Protein AF-A0A508X3S1-F1 (afdb_monomer_lite)

Foldseek 3Di:
DVVCQPAQEDEDADDCVVVQLVCCVVVVCQVRYEYEYADDDPVVVVSVVSNSYDYDPDPPDPPPPPPPPPPDDDPDDPPPPPDDDDDDDDDD

Radius of gyration: 29.36 Å; chains: 1; bounding box: 42×31×89 Å

Structure (mmCIF, N/CA/C/O backbone):
data_AF-A0A508X3S1-F1
#
_entry.id   AF-A0A508X3S1-F1
#
loop_
_atom_site.group_PDB
_atom_site.id
_atom_site.type_symbol
_atom_site.label_atom_id
_atom_site.label_alt_id
_atom_site.label_comp_id
_atom_site.label_asym_id
_atom_site.label_entity_id
_atom_site.label_seq_id
_atom_site.pdbx_PDB_ins_code
_atom_site.Cartn_x
_atom_site.Cartn_y
_atom_site.Cartn_z
_atom_site.occupancy
_atom_site.B_iso_or_equiv
_atom_site.auth_seq_id
_atom_site.auth_comp_id
_atom_site.auth_asym_id
_atom_site.auth_atom_id
_atom_site.pdbx_PDB_model_num
ATOM 1 N N . MET A 1 1 ? -9.252 4.533 -1.383 1.00 61.88 1 MET A N 1
ATOM 2 C CA . MET A 1 1 ? -10.502 3.854 -0.958 1.00 61.88 1 MET A CA 1
ATOM 3 C C . MET A 1 1 ? -11.715 4.757 -0.861 1.00 61.88 1 MET A C 1
ATOM 5 O O . MET A 1 1 ? -12.800 4.280 -1.131 1.00 61.88 1 MET A O 1
ATOM 9 N N . GLN A 1 2 ? -11.570 6.051 -0.570 1.00 74.88 2 GLN A N 1
ATOM 10 C CA . GLN A 1 2 ? -12.713 6.970 -0.426 1.00 74.88 2 GLN A CA 1
ATOM 11 C C . GLN A 1 2 ? -13.668 7.033 -1.642 1.00 74.88 2 GLN A C 1
ATOM 13 O O . GLN A 1 2 ? -14.838 7.345 -1.470 1.00 74.88 2 GLN A O 1
ATOM 18 N N . ARG A 1 3 ? -13.195 6.719 -2.861 1.00 85.38 3 ARG A N 1
ATOM 19 C CA . ARG A 1 3 ? -14.044 6.633 -4.071 1.00 85.38 3 ARG A CA 1
ATOM 20 C C . ARG A 1 3 ? -14.741 5.290 -4.279 1.00 85.38 3 ARG A C 1
ATOM 22 O O . ARG A 1 3 ? -15.791 5.264 -4.903 1.00 85.38 3 ARG A O 1
ATOM 29 N N . HIS A 1 4 ? -14.141 4.203 -3.808 1.00 85.00 4 HIS A N 1
ATOM 30 C CA . HIS A 1 4 ? -14.616 2.838 -4.029 1.00 85.00 4 HIS A CA 1
ATOM 31 C C . HIS A 1 4 ? -14.605 2.123 -2.678 1.00 85.00 4 HIS A C 1
ATOM 33 O O . HIS A 1 4 ? -13.593 1.508 -2.326 1.00 85.00 4 HIS A O 1
ATOM 39 N N . PRO A 1 5 ? -15.669 2.298 -1.871 1.00 83.12 5 PRO A N 1
ATOM 40 C CA . PRO A 1 5 ? -15.750 1.715 -0.532 1.00 83.12 5 PRO A CA 1
ATOM 41 C C . PRO A 1 5 ? -15.861 0.184 -0.561 1.00 83.12 5 PRO A C 1
ATOM 43 O O . PRO A 1 5 ? -15.604 -0.465 0.444 1.00 83.12 5 PRO A O 1
ATOM 46 N N . ASP A 1 6 ? -16.220 -0.381 -1.711 1.00 87.62 6 ASP A N 1
ATOM 47 C CA . ASP A 1 6 ? -16.338 -1.808 -2.004 1.00 87.62 6 ASP A CA 1
ATOM 48 C C . ASP A 1 6 ? -15.048 -2.430 -2.566 1.00 87.62 6 ASP A C 1
ATOM 50 O O . ASP A 1 6 ? -15.015 -3.618 -2.886 1.00 87.62 6 ASP A O 1
ATOM 54 N N . LEU A 1 7 ? -13.968 -1.651 -2.689 1.00 89.62 7 LEU A N 1
ATOM 55 C CA . LEU A 1 7 ? -12.693 -2.162 -3.178 1.00 89.62 7 LEU A CA 1
ATOM 56 C C . LEU A 1 7 ? -12.111 -3.192 -2.199 1.00 89.62 7 LEU A C 1
ATOM 58 O O . LEU A 1 7 ? -11.765 -2.857 -1.069 1.00 89.62 7 LEU A O 1
ATOM 62 N N . LEU A 1 8 ? -11.939 -4.427 -2.674 1.00 89.38 8 LEU A N 1
ATOM 63 C CA . LEU A 1 8 ? -11.400 -5.539 -1.881 1.00 89.38 8 LEU A CA 1
ATOM 64 C C . LEU A 1 8 ? -9.868 -5.590 -1.863 1.00 89.38 8 LEU A C 1
ATOM 66 O O . LEU A 1 8 ? -9.285 -6.123 -0.921 1.00 89.38 8 LEU A O 1
ATOM 70 N N . GLY A 1 9 ? -9.197 -5.050 -2.885 1.00 90.81 9 GLY A N 1
ATOM 71 C CA . GLY A 1 9 ? -7.739 -5.049 -2.939 1.00 90.81 9 GLY A CA 1
ATOM 72 C C . GLY A 1 9 ? -7.126 -4.517 -4.231 1.00 90.81 9 GLY A C 1
ATOM 73 O O . GLY A 1 9 ? -7.833 -4.167 -5.176 1.00 90.81 9 GLY A O 1
ATOM 74 N N . PHE A 1 10 ? -5.796 -4.452 -4.260 1.00 91.38 10 PHE A N 1
ATOM 75 C CA . PHE A 1 10 ? -4.990 -4.050 -5.414 1.00 91.38 10 PHE A CA 1
ATOM 76 C C . PHE A 1 10 ? -3.617 -4.741 -5.412 1.00 91.38 10 PHE A C 1
ATOM 78 O O . PHE A 1 10 ? -3.168 -5.261 -4.393 1.00 91.38 10 PHE A O 1
ATOM 85 N N . TYR A 1 11 ? -2.944 -4.741 -6.563 1.00 91.44 11 TYR A N 1
ATOM 86 C CA . TYR A 1 11 ? -1.590 -5.278 -6.731 1.00 91.44 11 TYR A CA 1
ATOM 87 C C . TYR A 1 11 ? -0.576 -4.140 -6.897 1.00 91.44 11 TYR A C 1
ATOM 89 O O . TYR A 1 11 ? -0.830 -3.196 -7.648 1.00 91.44 11 TYR A O 1
ATOM 97 N N . VAL A 1 12 ? 0.564 -4.223 -6.207 1.00 90.88 12 VAL A N 1
ATOM 98 C CA . VAL A 1 12 ? 1.645 -3.229 -6.277 1.00 90.88 12 VAL A CA 1
ATOM 99 C C . VAL A 1 12 ? 2.825 -3.803 -7.060 1.00 90.88 12 VAL A C 1
ATOM 101 O O . VAL A 1 12 ? 3.550 -4.667 -6.574 1.00 90.88 12 VAL A O 1
ATOM 104 N N . CYS A 1 13 ? 3.030 -3.295 -8.278 1.00 83.69 13 CYS A N 1
ATOM 105 C CA . CYS A 1 13 ? 4.040 -3.797 -9.219 1.00 83.69 13 CYS A CA 1
ATOM 106 C C . CYS A 1 13 ? 5.438 -3.151 -9.083 1.00 83.69 13 CYS A C 1
ATOM 108 O O . CYS A 1 13 ? 6.254 -3.320 -9.984 1.00 83.69 13 CYS A O 1
ATOM 110 N N . GLY A 1 14 ? 5.711 -2.344 -8.050 1.00 81.00 14 GLY A N 1
ATOM 111 C CA . GLY A 1 14 ? 6.959 -1.570 -7.944 1.00 81.00 14 GLY A CA 1
ATOM 112 C C . GLY A 1 14 ? 7.080 -0.782 -6.635 1.00 81.00 14 GLY A C 1
ATOM 113 O O . GLY A 1 14 ? 6.424 -1.118 -5.655 1.00 81.00 14 GLY A O 1
ATOM 114 N N . GLY A 1 15 ? 7.871 0.297 -6.617 1.00 85.56 15 GLY A N 1
ATOM 115 C CA . GLY A 1 15 ? 8.246 1.056 -5.403 1.00 85.56 15 GLY A CA 1
ATOM 116 C C . GLY A 1 15 ? 7.140 1.856 -4.690 1.00 85.56 15 GLY A C 1
ATOM 117 O O . GLY A 1 15 ? 7.435 2.811 -3.988 1.00 85.56 15 GLY A O 1
ATOM 118 N N . GLY A 1 16 ? 5.862 1.533 -4.908 1.00 89.19 16 GLY A N 1
ATOM 119 C CA . GLY A 1 16 ? 4.730 2.131 -4.184 1.00 89.19 16 GLY A CA 1
ATOM 120 C C . GLY A 1 16 ? 4.307 1.339 -2.942 1.00 89.19 16 GLY A C 1
ATOM 121 O O . GLY A 1 1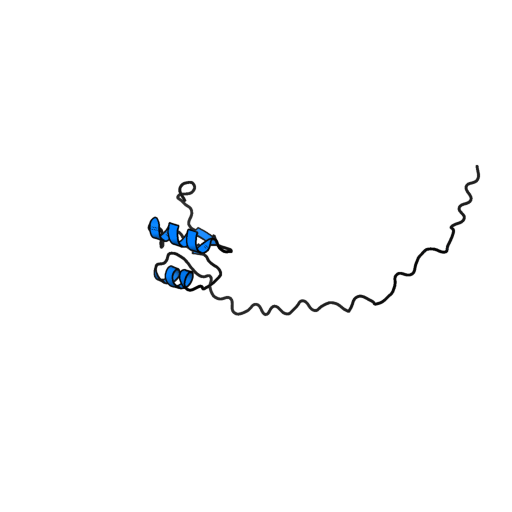6 ? 3.286 1.648 -2.329 1.00 89.19 16 GLY A O 1
ATOM 122 N N . MET A 1 17 ? 5.045 0.282 -2.609 1.00 91.94 17 MET A N 1
ATOM 123 C CA . MET A 1 17 ? 4.686 -0.696 -1.587 1.00 91.94 17 MET A CA 1
ATOM 124 C C . MET A 1 17 ? 4.699 -0.098 -0.182 1.00 91.94 17 MET A C 1
ATOM 126 O O . MET A 1 17 ? 3.755 -0.314 0.572 1.00 91.94 17 MET A O 1
ATOM 130 N N . GLU A 1 18 ? 5.709 0.699 0.154 1.00 91.75 18 GLU A N 1
ATOM 131 C CA . GLU A 1 18 ? 5.846 1.331 1.465 1.00 91.75 18 GLU A CA 1
ATOM 132 C C . GLU A 1 18 ? 4.669 2.269 1.734 1.00 91.75 18 GLU A C 1
ATOM 134 O O . GLU A 1 18 ? 4.045 2.200 2.789 1.00 91.75 18 GLU A O 1
ATOM 139 N N . GLY A 1 19 ? 4.298 3.086 0.742 1.00 91.69 19 GLY A N 1
ATOM 140 C CA . GLY A 1 19 ? 3.134 3.965 0.838 1.00 91.69 19 GLY A CA 1
ATOM 141 C C . GLY A 1 19 ? 1.823 3.190 0.983 1.00 91.69 19 GLY A C 1
ATOM 142 O O . GLY A 1 19 ? 0.973 3.565 1.790 1.00 91.69 19 GLY A O 1
ATOM 143 N N . ALA A 1 20 ? 1.668 2.086 0.247 1.00 92.38 20 ALA A N 1
ATOM 144 C CA . ALA A 1 20 ? 0.499 1.219 0.369 1.00 92.38 20 ALA A CA 1
ATOM 145 C C . ALA A 1 20 ? 0.388 0.597 1.772 1.00 92.38 20 ALA A C 1
ATOM 147 O O . ALA A 1 20 ? -0.686 0.635 2.372 1.00 92.38 20 ALA A O 1
ATOM 148 N N . ILE A 1 21 ? 1.495 0.080 2.315 1.00 92.19 21 ILE A N 1
ATOM 149 C CA . ILE A 1 21 ? 1.564 -0.491 3.666 1.00 92.19 21 ILE A CA 1
ATOM 150 C C . ILE A 1 21 ? 1.243 0.574 4.718 1.00 92.19 21 ILE A C 1
ATOM 152 O O . ILE A 1 21 ? 0.423 0.318 5.601 1.00 92.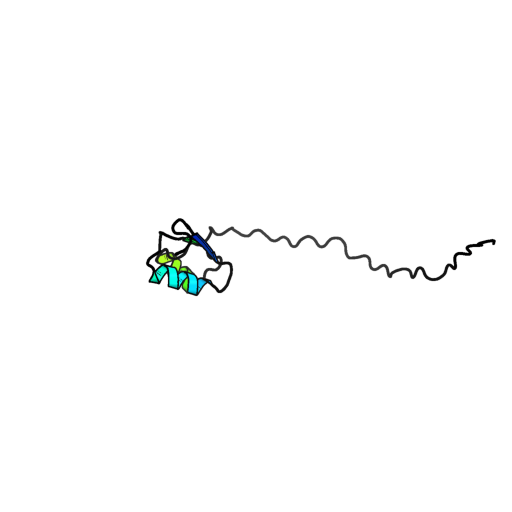19 21 ILE A O 1
ATOM 156 N N . SER A 1 22 ? 1.840 1.767 4.617 1.00 93.56 22 SER A N 1
ATOM 157 C CA . SER A 1 22 ? 1.595 2.863 5.560 1.00 93.56 22 SER A CA 1
ATOM 158 C C . SER A 1 22 ? 0.118 3.234 5.613 1.00 93.56 22 SER A C 1
ATOM 160 O O . SER A 1 22 ? -0.462 3.229 6.694 1.00 93.56 22 SER A O 1
ATOM 162 N N . VAL A 1 23 ? -0.530 3.432 4.460 1.00 92.62 23 VAL A N 1
ATOM 163 C CA . VAL A 1 23 ? -1.966 3.756 4.415 1.00 92.62 23 VAL A CA 1
ATOM 164 C C . VAL A 1 23 ? -2.810 2.631 5.015 1.00 92.62 23 VAL A C 1
ATOM 166 O O . VAL A 1 23 ? -3.724 2.898 5.789 1.00 92.62 23 VAL A O 1
ATOM 169 N N . ILE A 1 24 ? -2.510 1.365 4.706 1.00 92.62 24 ILE A N 1
ATOM 170 C CA . ILE A 1 24 ? -3.269 0.226 5.245 1.00 92.62 24 ILE A CA 1
ATOM 171 C C . ILE A 1 24 ? -3.136 0.131 6.771 1.00 92.62 24 ILE A C 1
ATOM 173 O O . ILE A 1 24 ? -4.124 -0.158 7.454 1.00 92.62 24 ILE A O 1
ATOM 177 N N . ARG A 1 25 ? -1.945 0.400 7.316 1.00 92.75 25 ARG A N 1
ATOM 178 C CA . ARG A 1 25 ? -1.686 0.412 8.762 1.00 92.75 25 ARG A CA 1
ATOM 179 C C . ARG A 1 25 ? -2.361 1.591 9.457 1.00 92.75 25 ARG A C 1
ATOM 181 O O . ARG A 1 25 ? -3.065 1.387 10.445 1.00 92.75 25 ARG A O 1
ATOM 188 N N . GLU A 1 26 ? -2.175 2.801 8.936 1.00 93.94 26 GLU A N 1
ATOM 189 C CA . GLU A 1 26 ? -2.707 4.044 9.509 1.00 93.94 26 GLU A CA 1
ATOM 190 C C . GLU A 1 26 ? -4.241 4.044 9.535 1.00 93.94 26 GLU A C 1
ATOM 192 O O . GLU A 1 26 ? -4.850 4.330 10.567 1.00 93.94 26 GLU A O 1
ATOM 197 N N . GLU A 1 27 ? -4.871 3.612 8.442 1.00 91.25 27 GL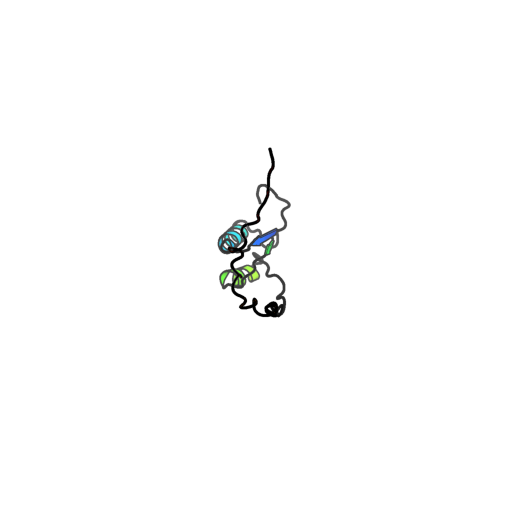U A N 1
ATOM 198 C CA . GLU A 1 27 ? -6.330 3.539 8.306 1.00 91.25 27 GLU A CA 1
ATOM 199 C C . GLU A 1 27 ? -6.930 2.250 8.910 1.00 91.25 27 GLU A C 1
ATOM 201 O O . GLU A 1 27 ? -8.146 2.039 8.875 1.00 91.25 27 GLU A O 1
ATOM 206 N N . LYS A 1 28 ? -6.099 1.363 9.483 1.00 91.56 28 LYS A N 1
ATOM 207 C CA . LYS A 1 28 ? -6.504 0.082 10.104 1.00 91.56 28 LYS A CA 1
ATOM 208 C C . LYS A 1 28 ? -7.347 -0.789 9.166 1.00 91.56 28 LYS A C 1
ATOM 210 O O . LYS A 1 28 ? -8.427 -1.290 9.514 1.00 91.56 28 LYS A O 1
ATOM 215 N N . LEU A 1 29 ? -6.830 -0.950 7.955 1.00 89.19 29 LEU A N 1
ATOM 216 C CA . LEU A 1 29 ? -7.466 -1.667 6.854 1.00 89.19 29 LEU A CA 1
ATOM 217 C C . LEU A 1 29 ? -6.953 -3.098 6.686 1.00 89.19 29 LEU A C 1
ATOM 219 O O . LEU A 1 29 ? -7.449 -3.808 5.811 1.00 89.19 29 LEU A O 1
ATOM 223 N N . GLY A 1 30 ? -6.003 -3.533 7.520 1.00 85.44 30 GLY A N 1
ATOM 224 C CA . GLY A 1 30 ? -5.532 -4.917 7.546 1.00 85.44 30 GLY A CA 1
ATOM 225 C C . GLY A 1 30 ? -6.704 -5.901 7.628 1.00 85.44 30 GLY A C 1
ATOM 226 O O . GLY A 1 30 ? -7.640 -5.713 8.410 1.00 85.44 30 GLY A O 1
ATOM 227 N N . GLY A 1 31 ? -6.703 -6.900 6.746 1.00 83.81 31 GLY A N 1
ATOM 228 C CA . GLY A 1 31 ? -7.791 -7.876 6.597 1.00 83.81 31 GLY A CA 1
ATOM 229 C C . GLY A 1 31 ? -9.094 -7.362 5.959 1.00 83.81 31 GLY A C 1
ATOM 230 O O . GLY A 1 31 ? -9.959 -8.172 5.639 1.00 83.81 31 GLY A O 1
ATOM 231 N N . LYS A 1 32 ? -9.252 -6.049 5.740 1.00 87.12 32 LYS A N 1
ATOM 232 C CA . LYS A 1 32 ? -10.397 -5.450 5.021 1.00 87.12 32 LYS A CA 1
ATOM 233 C C . LYS A 1 32 ? -10.060 -5.118 3.572 1.00 87.12 32 LYS A C 1
ATOM 235 O O . LYS A 1 32 ? -10.933 -5.172 2.715 1.00 87.12 32 LYS A O 1
ATOM 240 N N . LEU A 1 33 ? -8.804 -4.760 3.323 1.00 89.44 33 LEU A N 1
ATOM 241 C CA . LEU A 1 33 ? -8.270 -4.471 2.002 1.00 89.44 33 LEU A CA 1
ATOM 242 C C . LEU A 1 33 ? -6.982 -5.257 1.795 1.00 89.44 33 LEU A C 1
ATOM 244 O O . LEU A 1 33 ? -6.052 -5.151 2.591 1.00 89.44 33 LEU A O 1
ATOM 248 N N . LEU A 1 34 ? -6.923 -6.011 0.703 1.00 90.12 34 LEU A N 1
ATOM 249 C CA . LEU A 1 34 ? -5.729 -6.741 0.305 1.00 90.12 34 LEU A CA 1
ATOM 250 C C . LEU A 1 34 ? -4.808 -5.865 -0.550 1.00 90.12 34 LEU A C 1
ATOM 252 O O . LEU A 1 34 ? -5.201 -5.402 -1.618 1.00 90.12 34 LEU A O 1
ATOM 256 N N . ALA A 1 35 ? -3.549 -5.728 -0.144 1.00 91.81 35 ALA A N 1
ATOM 257 C CA . ALA A 1 35 ? -2.471 -5.333 -1.045 1.00 91.81 35 ALA A CA 1
ATOM 258 C C . ALA A 1 35 ? -1.628 -6.562 -1.388 1.00 91.81 35 ALA A C 1
ATOM 260 O O . ALA A 1 35 ? -0.994 -7.154 -0.514 1.00 91.81 35 ALA A O 1
ATOM 261 N N . VAL A 1 36 ? -1.625 -6.955 -2.659 1.00 91.69 36 VAL A N 1
ATOM 262 C CA . VAL A 1 36 ? -0.743 -8.013 -3.154 1.00 91.69 36 VAL A CA 1
ATOM 263 C C . VAL A 1 36 ? 0.563 -7.367 -3.597 1.00 91.69 36 VAL A C 1
ATOM 265 O O . VAL A 1 36 ? 0.535 -6.416 -4.379 1.00 91.69 36 VAL A O 1
ATOM 268 N N . VAL A 1 37 ? 1.702 -7.864 -3.119 1.00 90.06 37 VAL A N 1
ATOM 269 C CA . VAL A 1 37 ? 3.019 -7.381 -3.563 1.00 90.06 37 VAL A CA 1
ATOM 270 C C . VAL A 1 37 ? 3.880 -8.535 -4.066 1.00 90.06 37 VAL A C 1
ATOM 272 O O . VAL A 1 37 ? 3.652 -9.693 -3.720 1.00 90.06 37 VAL A O 1
ATOM 275 N N . ASN A 1 38 ? 4.820 -8.220 -4.955 1.00 85.75 38 ASN A N 1
ATOM 276 C CA . ASN A 1 38 ? 5.617 -9.216 -5.673 1.00 85.75 38 ASN A CA 1
ATOM 277 C C . ASN A 1 38 ? 6.914 -9.611 -4.956 1.00 85.75 38 ASN A C 1
ATOM 279 O O . ASN A 1 38 ? 7.425 -10.709 -5.157 1.00 85.75 38 ASN A O 1
ATOM 283 N N . GLU A 1 39 ? 7.481 -8.698 -4.168 1.00 85.19 39 GLU A N 1
ATOM 284 C CA . GLU A 1 39 ? 8.832 -8.833 -3.629 1.00 85.19 39 GLU A CA 1
ATOM 285 C C . GLU A 1 39 ? 8.809 -8.956 -2.108 1.00 85.19 39 GLU A C 1
ATOM 287 O O . GLU A 1 39 ? 8.174 -8.164 -1.405 1.00 85.19 39 GLU A O 1
ATOM 292 N N . LEU A 1 40 ? 9.532 -9.956 -1.598 1.00 85.25 40 LEU A N 1
ATOM 293 C CA . LEU A 1 40 ? 9.718 -10.161 -0.168 1.00 85.25 40 LEU A CA 1
ATOM 294 C C . LEU A 1 40 ? 10.910 -9.331 0.324 1.00 85.25 40 LEU A C 1
ATOM 296 O O . LEU A 1 40 ? 12.056 -9.781 0.307 1.00 85.25 40 LEU A O 1
ATOM 300 N N . THR A 1 41 ? 10.624 -8.113 0.763 1.00 87.31 41 THR A N 1
ATOM 301 C CA . THR A 1 41 ? 11.554 -7.220 1.454 1.00 87.31 41 THR A CA 1
ATOM 302 C C . THR A 1 41 ? 11.358 -7.356 2.970 1.00 87.31 41 THR A C 1
ATOM 304 O O . THR A 1 41 ? 10.391 -7.985 3.417 1.00 87.31 41 THR A O 1
ATOM 307 N N . PRO A 1 42 ? 12.254 -6.807 3.810 1.00 89.12 42 PRO A N 1
ATOM 308 C CA . PRO A 1 42 ? 12.007 -6.725 5.246 1.00 89.12 42 PRO A CA 1
ATOM 309 C C . PRO A 1 42 ? 10.655 -6.086 5.584 1.00 89.12 42 PRO A C 1
ATOM 311 O O . PRO A 1 42 ? 9.907 -6.641 6.384 1.00 89.12 42 PRO A O 1
ATOM 314 N N . GLU A 1 43 ? 10.306 -4.997 4.905 1.00 89.19 43 GLU A N 1
ATOM 315 C CA . GLU A 1 43 ? 9.060 -4.262 5.103 1.00 89.19 43 GLU A CA 1
ATOM 316 C C . GLU A 1 43 ? 7.835 -5.098 4.721 1.00 89.19 43 GLU A C 1
ATOM 318 O O . GLU A 1 43 ? 6.866 -5.145 5.480 1.00 89.19 43 GLU A O 1
ATOM 323 N N . SER A 1 44 ? 7.865 -5.783 3.571 1.00 89.31 44 SER A N 1
ATOM 324 C CA . SER A 1 44 ? 6.725 -6.585 3.108 1.00 89.31 44 SER A CA 1
ATOM 325 C C . SER A 1 44 ? 6.555 -7.881 3.895 1.00 89.31 44 SER A C 1
ATOM 327 O O . SER A 1 44 ? 5.430 -8.330 4.111 1.00 89.31 44 SER A O 1
ATOM 329 N N . ARG A 1 45 ? 7.650 -8.447 4.417 1.00 89.12 45 ARG A N 1
ATOM 330 C CA . ARG A 1 45 ? 7.598 -9.557 5.374 1.00 89.12 45 ARG A CA 1
ATOM 331 C C . ARG A 1 45 ? 6.923 -9.130 6.674 1.00 89.12 45 ARG A C 1
ATOM 333 O O . ARG A 1 45 ? 6.051 -9.841 7.167 1.00 89.12 45 ARG A O 1
ATOM 340 N N . ASP A 1 46 ? 7.300 -7.979 7.218 1.00 91.00 46 ASP A N 1
ATOM 341 C CA . ASP A 1 46 ? 6.699 -7.473 8.451 1.00 91.00 46 ASP A CA 1
ATOM 342 C C . ASP A 1 46 ? 5.217 -7.116 8.224 1.00 91.00 46 ASP A C 1
ATOM 344 O O . ASP A 1 46 ? 4.374 -7.373 9.080 1.00 91.00 46 ASP A O 1
ATOM 348 N N . ALA A 1 47 ? 4.882 -6.604 7.035 1.00 89.31 47 ALA A N 1
ATOM 349 C CA . ALA A 1 47 ? 3.512 -6.320 6.610 1.00 89.31 47 ALA A CA 1
ATOM 350 C C . ALA A 1 47 ? 2.666 -7.573 6.294 1.00 89.31 47 ALA A C 1
ATOM 352 O O . ALA A 1 47 ? 1.452 -7.487 6.105 1.00 89.31 47 ALA A O 1
ATOM 353 N N . LEU A 1 48 ? 3.283 -8.750 6.182 1.00 89.75 48 LEU A N 1
ATOM 354 C CA . LEU A 1 48 ? 2.558 -10.017 6.081 1.00 89.75 48 LEU A CA 1
ATOM 355 C C . LEU A 1 48 ? 2.097 -10.485 7.469 1.00 89.75 48 LEU A C 1
ATOM 357 O O . LEU A 1 48 ? 1.023 -11.069 7.601 1.00 89.75 48 LEU A O 1
ATOM 361 N N . ALA A 1 49 ? 2.887 -10.204 8.512 1.00 87.81 49 ALA A N 1
ATOM 362 C CA . ALA A 1 49 ? 2.591 -10.610 9.885 1.00 87.81 49 ALA A CA 1
ATOM 363 C C . ALA A 1 49 ? 1.388 -9.865 10.491 1.00 87.81 49 ALA A C 1
ATOM 365 O O . ALA A 1 49 ? 0.670 -10.428 11.315 1.00 87.81 49 ALA A O 1
ATOM 366 N N . ASP A 1 50 ? 1.148 -8.622 10.072 1.00 85.88 50 ASP A N 1
ATOM 367 C CA . ASP A 1 50 ? 0.024 -7.787 10.517 1.00 85.88 50 ASP A CA 1
ATOM 368 C C . ASP A 1 50 ? -1.151 -7.755 9.517 1.00 85.88 50 ASP A C 1
ATOM 370 O O . ASP A 1 50 ? -2.081 -6.960 9.672 1.00 85.88 50 ASP A O 1
ATOM 374 N N . ALA A 1 51 ? -1.128 -8.637 8.508 1.00 83.44 51 ALA A N 1
ATOM 375 C CA . ALA A 1 51 ? -2.126 -8.738 7.443 1.00 83.44 51 ALA A CA 1
ATOM 376 C C . ALA A 1 51 ? -2.353 -7.430 6.655 1.00 83.44 51 ALA A C 1
ATOM 378 O O . ALA A 1 51 ? -3.436 -7.224 6.092 1.00 83.44 51 ALA A O 1
ATOM 379 N N . ALA A 1 52 ? -1.349 -6.548 6.598 1.00 86.06 52 ALA A N 1
ATOM 380 C CA . ALA A 1 52 ? -1.379 -5.366 5.743 1.00 86.06 52 ALA A CA 1
ATOM 381 C C . ALA A 1 52 ? -1.122 -5.705 4.262 1.00 86.06 52 ALA A C 1
ATOM 383 O O . ALA A 1 52 ? -1.604 -5.001 3.377 1.00 86.06 52 ALA A O 1
ATOM 384 N N . THR A 1 53 ? -0.400 -6.792 3.973 1.00 86.50 53 THR A N 1
ATOM 385 C CA . THR A 1 53 ? -0.171 -7.294 2.608 1.00 86.50 53 THR A CA 1
ATOM 386 C C . THR A 1 53 ? -0.348 -8.805 2.520 1.00 86.50 53 THR A C 1
ATOM 388 O O . THR A 1 53 ? -0.374 -9.505 3.532 1.00 86.50 53 THR A O 1
ATOM 391 N N . VAL A 1 54 ? -0.453 -9.318 1.295 1.00 88.12 54 VAL A N 1
ATOM 392 C CA . VAL A 1 54 ? -0.490 -10.754 1.004 1.00 88.12 54 VAL A CA 1
ATOM 393 C C . VAL A 1 54 ? 0.498 -11.053 -0.117 1.00 88.12 54 VAL A C 1
ATOM 395 O O . VAL A 1 54 ? 0.527 -10.345 -1.123 1.00 88.12 54 VAL A O 1
ATOM 398 N N . MET A 1 55 ? 1.307 -12.101 0.033 1.00 78.31 55 MET A N 1
ATOM 399 C CA . MET A 1 55 ? 2.153 -12.580 -1.063 1.00 78.31 55 MET A CA 1
ATOM 400 C C . MET A 1 55 ? 1.363 -13.567 -1.927 1.00 78.31 55 MET A C 1
ATOM 402 O O . MET A 1 55 ? 0.654 -14.416 -1.372 1.00 78.31 55 MET A O 1
ATOM 406 N N . PRO A 1 56 ? 1.495 -13.528 -3.263 1.00 70.62 56 PRO A N 1
ATOM 407 C CA . PRO A 1 56 ? 1.020 -14.624 -4.093 1.00 70.62 56 PRO A CA 1
ATOM 408 C C . PRO A 1 56 ? 1.775 -15.917 -3.724 1.00 70.62 56 PRO A C 1
ATOM 410 O O . PRO A 1 56 ? 2.923 -15.859 -3.271 1.00 70.62 56 PRO A O 1
ATOM 413 N N . PRO A 1 57 ? 1.161 -17.101 -3.901 1.00 67.44 57 PRO A N 1
ATOM 414 C CA . PRO A 1 57 ? 1.865 -18.359 -3.694 1.00 67.44 57 PRO A CA 1
ATOM 415 C C . PRO A 1 57 ? 3.114 -18.396 -4.577 1.00 67.44 57 PRO A C 1
ATOM 417 O O . PRO A 1 57 ? 3.067 -18.023 -5.750 1.00 67.44 57 PRO A O 1
ATOM 420 N N . HIS A 1 58 ? 4.230 -18.850 -4.004 1.00 62.62 58 HIS A N 1
ATOM 421 C CA . HIS A 1 58 ? 5.479 -19.027 -4.731 1.00 62.62 58 HIS A CA 1
ATOM 422 C C . HIS A 1 58 ? 5.228 -19.932 -5.949 1.00 62.62 58 HIS A C 1
ATOM 424 O O . HIS A 1 58 ? 4.971 -21.127 -5.813 1.00 62.62 58 HIS A O 1
ATOM 430 N N . GLN A 1 59 ? 5.275 -19.376 -7.160 1.00 59.56 59 GLN A N 1
ATOM 431 C CA . GLN A 1 59 ? 5.324 -20.205 -8.357 1.00 59.56 59 GLN A CA 1
ATOM 432 C C . GLN A 1 59 ? 6.741 -20.773 -8.426 1.00 59.56 59 GLN A C 1
ATOM 434 O O . GLN A 1 59 ? 7.691 -20.049 -8.721 1.00 59.56 59 GLN A O 1
ATOM 439 N N . GLN A 1 60 ? 6.906 -22.053 -8.074 1.00 54.50 60 GLN A N 1
ATOM 440 C CA . GLN A 1 60 ? 8.163 -22.761 -8.306 1.00 54.50 60 GLN A CA 1
ATOM 441 C C . GLN A 1 60 ? 8.525 -22.602 -9.785 1.00 54.50 60 GLN A C 1
ATOM 443 O O . GLN A 1 60 ? 7.697 -22.881 -10.650 1.00 54.50 60 GLN A O 1
ATOM 448 N N . GLY A 1 61 ? 9.728 -22.068 -10.019 1.00 52.56 61 GLY A N 1
ATOM 449 C CA . GLY A 1 61 ? 10.237 -21.530 -11.277 1.00 52.56 61 GLY A CA 1
ATOM 450 C C . GLY A 1 61 ? 9.522 -22.001 -12.536 1.00 52.56 61 GLY A C 1
ATOM 451 O O . GLY A 1 61 ? 9.629 -23.160 -12.931 1.00 52.56 61 GLY A O 1
ATOM 452 N N . VAL A 1 62 ? 8.893 -21.059 -13.241 1.00 47.62 62 VAL A N 1
ATOM 453 C CA . VAL A 1 62 ? 8.801 -21.202 -14.690 1.00 47.62 62 VAL A CA 1
ATOM 454 C C . VAL A 1 62 ? 10.246 -21.174 -15.164 1.00 47.62 62 VAL A C 1
ATOM 456 O O . VAL A 1 62 ? 10.888 -20.124 -15.158 1.00 47.62 62 VAL A O 1
ATOM 459 N N . GLU A 1 63 ? 10.784 -22.354 -15.464 1.00 47.81 63 GLU A N 1
ATOM 460 C CA . GLU A 1 63 ? 12.044 -22.511 -16.169 1.00 47.81 63 GLU A CA 1
ATOM 461 C C . GLU A 1 63 ? 11.908 -21.663 -17.435 1.00 47.81 63 GLU A C 1
ATOM 463 O O . GLU A 1 63 ? 11.231 -22.039 -18.395 1.00 47.81 63 GLU A O 1
ATOM 468 N N . THR A 1 64 ?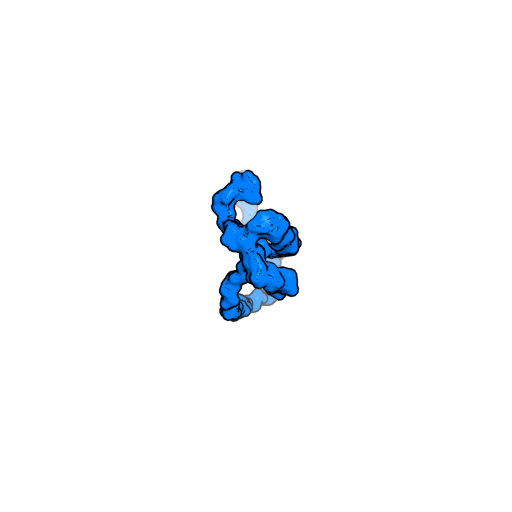 12.474 -20.456 -17.413 1.00 56.44 64 THR A N 1
ATOM 469 C CA . THR A 1 64 ? 12.581 -19.624 -18.602 1.00 56.44 64 THR A CA 1
ATOM 470 C C . THR A 1 64 ? 13.641 -20.288 -19.460 1.00 56.44 64 THR A C 1
ATOM 472 O O . THR A 1 64 ? 14.784 -19.850 -19.520 1.00 56.44 64 THR A O 1
ATOM 475 N N . LYS A 1 65 ? 13.278 -21.403 -20.107 1.00 49.94 65 LYS A N 1
ATOM 476 C CA . LYS A 1 65 ? 14.023 -21.909 -21.252 1.00 49.94 65 LYS A CA 1
ATOM 477 C C . LYS A 1 65 ? 14.215 -20.698 -22.155 1.00 49.94 65 LYS A C 1
ATOM 479 O O . LYS A 1 65 ? 13.207 -20.163 -22.632 1.00 49.94 65 LYS A O 1
ATOM 484 N N . PRO A 1 66 ? 15.455 -20.210 -22.347 1.00 51.59 66 PRO A N 1
ATOM 485 C CA . PRO A 1 66 ? 15.688 -19.117 -23.266 1.00 51.59 66 PRO A CA 1
ATOM 486 C C . PRO A 1 66 ? 15.085 -19.568 -24.585 1.00 51.59 66 PRO A C 1
ATOM 488 O O . PRO A 1 66 ? 15.364 -20.687 -25.024 1.00 51.59 66 PRO A O 1
ATOM 491 N N . ALA A 1 67 ? 14.198 -18.753 -25.158 1.00 61.38 67 ALA A N 1
ATOM 492 C CA . ALA A 1 67 ? 13.635 -19.034 -26.465 1.00 61.38 67 ALA A CA 1
ATOM 493 C C . ALA A 1 67 ? 14.805 -19.406 -27.377 1.00 61.38 67 ALA A C 1
ATOM 495 O O . ALA A 1 67 ? 15.724 -18.603 -27.559 1.00 61.38 67 ALA A O 1
ATOM 496 N N . LEU A 1 68 ? 14.816 -20.662 -27.830 1.00 55.72 68 LEU A N 1
ATOM 497 C CA . LEU A 1 68 ? 15.839 -21.224 -28.694 1.00 55.72 68 LEU A CA 1
ATOM 498 C C . LEU A 1 68 ? 16.057 -20.210 -29.817 1.00 55.72 68 LEU A C 1
ATOM 500 O O . LEU A 1 68 ? 15.159 -19.993 -30.633 1.00 55.72 68 LEU A O 1
ATOM 504 N N . ARG A 1 69 ? 17.196 -19.506 -29.794 1.00 57.72 69 ARG A N 1
ATOM 505 C CA . ARG A 1 69 ? 17.536 -18.526 -30.823 1.00 57.72 69 ARG A CA 1
ATOM 506 C C . ARG A 1 69 ? 17.528 -19.310 -32.127 1.00 57.72 69 ARG A C 1
ATOM 508 O O . ARG A 1 69 ? 18.376 -20.180 -32.315 1.00 57.72 69 ARG A O 1
ATOM 515 N N . GLY A 1 70 ? 16.518 -19.060 -32.962 1.00 62.09 70 GLY A N 1
ATOM 516 C CA . GLY A 1 70 ? 16.393 -19.686 -34.275 1.00 62.09 70 GLY A CA 1
ATOM 517 C C . GLY A 1 70 ? 17.699 -19.543 -35.063 1.00 62.09 70 GLY A C 1
ATOM 518 O O . GLY A 1 70 ? 18.515 -18.676 -34.724 1.00 62.09 70 GLY A O 1
ATOM 519 N N . PRO A 1 71 ? 17.923 -20.401 -36.075 1.00 55.56 71 PRO A N 1
ATOM 520 C CA . PRO A 1 71 ? 19.211 -20.526 -36.740 1.00 55.56 71 PRO A CA 1
ATOM 521 C C . PRO A 1 71 ? 19.754 -19.150 -37.112 1.00 55.56 71 PRO A C 1
ATOM 523 O O . PRO A 1 71 ? 19.054 -18.313 -37.685 1.00 55.56 71 PRO A O 1
ATOM 526 N N . THR A 1 72 ? 20.995 -18.931 -36.688 1.00 56.22 72 THR A N 1
ATOM 527 C CA . THR A 1 72 ? 21.851 -17.776 -36.930 1.00 56.22 72 THR A CA 1
ATOM 528 C C . THR A 1 72 ? 21.471 -17.055 -38.218 1.00 56.22 72 THR A C 1
ATOM 530 O O . THR A 1 72 ? 21.477 -17.655 -39.292 1.00 56.22 72 THR A O 1
ATOM 533 N N . ARG A 1 73 ? 21.130 -15.765 -38.099 1.00 52.59 73 ARG A N 1
ATOM 534 C CA . ARG A 1 73 ? 20.876 -14.854 -39.223 1.00 52.59 73 ARG A CA 1
ATOM 535 C C . ARG A 1 73 ? 21.948 -15.105 -40.287 1.00 52.59 73 ARG A C 1
ATOM 537 O O . ARG A 1 73 ? 23.128 -14.906 -40.008 1.00 52.59 73 ARG A O 1
ATOM 544 N N . SER A 1 74 ? 21.525 -15.611 -41.446 1.00 59.56 74 SER A N 1
ATOM 545 C CA . SER A 1 74 ? 22.385 -15.891 -42.596 1.00 59.56 74 SER A CA 1
ATOM 546 C C . SER A 1 74 ? 23.373 -14.742 -42.802 1.00 59.56 74 SER A C 1
ATOM 548 O O . SER A 1 74 ? 22.968 -13.582 -42.871 1.00 59.56 74 SER A O 1
ATOM 550 N N . SER A 1 75 ? 24.664 -15.059 -42.894 1.00 52.81 75 SER A N 1
ATOM 551 C CA . SER A 1 75 ? 25.742 -14.102 -43.154 1.00 52.81 75 SER A CA 1
ATOM 552 C C . SER A 1 75 ? 25.793 -13.653 -44.619 1.00 52.81 75 SER A C 1
ATOM 554 O O . SER A 1 75 ? 26.852 -13.256 -45.097 1.00 52.81 75 SER A O 1
ATOM 556 N N . HIS A 1 76 ? 24.685 -13.758 -45.360 1.00 44.47 76 HIS A N 1
ATOM 557 C CA . HIS A 1 76 ? 24.640 -13.311 -46.745 1.00 44.47 76 HIS A CA 1
ATOM 558 C C . HIS A 1 76 ? 24.669 -11.777 -46.782 1.00 44.47 76 HIS A C 1
ATOM 560 O O . HIS A 1 76 ? 23.746 -11.146 -46.253 1.00 44.47 76 HIS A O 1
ATOM 566 N N . PRO A 1 77 ? 25.699 -11.155 -47.381 1.00 52.69 77 PRO A N 1
ATOM 567 C CA . PRO A 1 77 ? 25.653 -9.728 -47.648 1.00 52.69 77 PRO A CA 1
ATOM 568 C C . PRO A 1 77 ? 24.492 -9.445 -48.617 1.00 52.69 77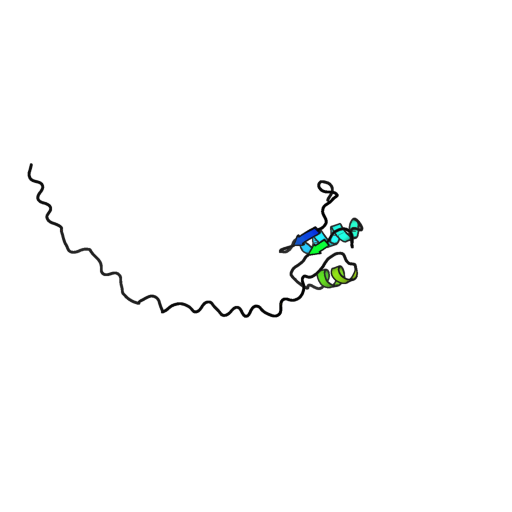 PRO A C 1
ATOM 570 O O . PRO A 1 77 ? 24.187 -10.295 -49.463 1.00 52.69 77 PRO A O 1
ATOM 573 N N . PRO A 1 78 ? 23.818 -8.284 -48.516 1.00 54.47 78 PRO A N 1
ATOM 574 C CA . PRO A 1 78 ? 22.834 -7.901 -49.515 1.00 54.47 78 PRO A CA 1
ATOM 575 C C . PRO A 1 78 ? 23.546 -7.838 -50.868 1.00 54.47 78 PRO A C 1
ATOM 577 O O . PRO A 1 78 ? 24.490 -7.069 -51.044 1.00 54.47 78 PRO A O 1
ATOM 580 N N . GLN A 1 79 ? 23.124 -8.671 -51.818 1.00 55.47 79 GLN A N 1
ATOM 581 C CA . GLN A 1 79 ? 23.517 -8.482 -53.206 1.00 55.47 79 GLN A CA 1
ATOM 582 C C . GLN A 1 79 ? 22.932 -7.137 -53.642 1.00 55.47 79 GLN A C 1
ATOM 584 O O . GLN A 1 79 ? 21.715 -6.959 -53.689 1.00 55.47 79 GLN A O 1
ATOM 589 N N . SER A 1 80 ? 23.818 -6.166 -53.861 1.00 49.12 80 SER A N 1
ATOM 590 C CA . SER A 1 80 ? 23.505 -4.867 -54.445 1.00 49.12 80 SER A CA 1
ATOM 591 C C . SER A 1 80 ? 22.800 -5.090 -55.783 1.00 49.12 80 SER A C 1
ATOM 593 O O . SER A 1 80 ? 23.436 -5.458 -56.764 1.00 49.12 80 SER A O 1
ATOM 595 N N . ALA A 1 81 ? 21.484 -4.886 -55.824 1.00 54.91 81 ALA A N 1
ATOM 596 C CA . ALA A 1 81 ? 20.673 -4.928 -57.042 1.00 54.91 81 ALA A CA 1
ATOM 597 C C . ALA A 1 81 ? 20.796 -3.615 -57.840 1.00 54.91 81 ALA A C 1
ATOM 599 O O . ALA A 1 81 ? 19.801 -3.027 -58.258 1.00 54.91 81 ALA A O 1
ATOM 600 N N . ALA A 1 82 ? 22.020 -3.124 -57.998 1.00 52.19 82 ALA A N 1
ATOM 601 C CA . ALA A 1 82 ? 22.334 -1.943 -58.781 1.00 52.19 82 ALA A CA 1
ATOM 602 C C . ALA A 1 82 ? 23.372 -2.345 -59.822 1.00 52.19 82 ALA A C 1
ATOM 604 O O . ALA A 1 82 ? 24.549 -2.157 -59.566 1.00 52.19 82 ALA A O 1
ATOM 605 N N . ASP A 1 83 ? 22.922 -2.977 -60.910 1.00 49.41 83 ASP A N 1
ATOM 606 C CA . ASP A 1 83 ? 23.602 -3.010 -62.217 1.00 49.41 83 ASP A CA 1
ATOM 607 C C . ASP A 1 83 ? 22.726 -3.716 -63.274 1.00 49.41 83 ASP A C 1
ATOM 609 O O . ASP A 1 83 ? 23.156 -4.638 -63.953 1.00 49.41 83 ASP A O 1
ATOM 613 N N . ASP A 1 84 ? 21.472 -3.282 -63.436 1.00 51.06 84 ASP A N 1
ATOM 614 C CA . ASP A 1 84 ? 20.702 -3.605 -64.647 1.00 51.06 84 ASP A CA 1
ATOM 615 C C . ASP A 1 84 ? 19.825 -2.404 -65.042 1.00 51.06 84 ASP A C 1
ATOM 617 O O . ASP A 1 84 ? 18.721 -2.227 -64.509 1.00 51.06 84 ASP A O 1
ATOM 621 N N . PRO A 1 85 ? 20.274 -1.528 -65.963 1.00 49.94 85 PRO A N 1
ATOM 622 C CA . PRO A 1 85 ? 19.405 -0.502 -66.514 1.00 49.94 85 PRO A CA 1
ATOM 623 C C . PRO A 1 85 ? 18.334 -1.178 -67.380 1.00 49.94 85 PRO A C 1
ATOM 625 O O . PRO A 1 85 ? 18.580 -1.596 -68.512 1.00 49.94 85 PRO A O 1
ATOM 628 N N . ARG A 1 86 ? 17.108 -1.281 -66.853 1.00 52.28 86 ARG A N 1
ATOM 629 C CA . ARG A 1 86 ? 15.932 -1.684 -67.635 1.00 52.28 86 ARG A CA 1
ATOM 630 C C . ARG A 1 86 ? 15.717 -0.685 -68.772 1.00 52.28 86 ARG A C 1
ATOM 632 O O . ARG A 1 86 ? 15.287 0.443 -68.551 1.00 52.28 86 ARG A O 1
ATOM 639 N N . SER A 1 87 ? 15.982 -1.122 -70.000 1.00 52.12 87 SER A N 1
ATOM 640 C CA . SER A 1 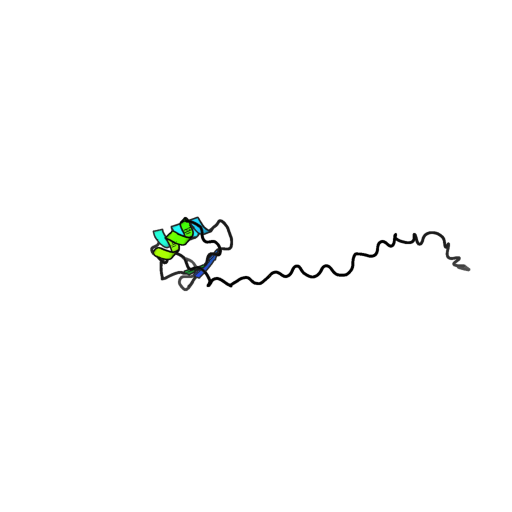87 ? 15.561 -0.426 -71.214 1.00 52.12 87 SER A CA 1
ATOM 641 C C . SER A 1 87 ? 14.036 -0.495 -71.328 1.00 52.12 87 SER A C 1
ATOM 643 O O . SER A 1 87 ? 13.477 -1.493 -71.777 1.00 52.12 87 SER A O 1
ATOM 645 N N . THR A 1 88 ? 13.339 0.559 -70.912 1.00 55.53 88 THR A N 1
ATOM 646 C CA . THR A 1 88 ? 11.944 0.776 -71.305 1.00 55.53 88 THR A CA 1
ATOM 647 C C . THR A 1 88 ? 11.930 1.708 -72.511 1.00 55.53 88 THR A C 1
ATOM 649 O O . THR A 1 88 ? 12.119 2.916 -72.372 1.00 55.53 88 THR A O 1
ATOM 652 N N . LYS A 1 89 ? 11.714 1.156 -73.710 1.00 47.31 89 LYS A N 1
ATOM 653 C CA . LYS A 1 89 ? 11.301 1.942 -74.880 1.00 47.31 89 LYS A CA 1
ATOM 654 C C . LYS A 1 89 ? 9.879 2.451 -74.631 1.00 47.31 89 LYS A C 1
ATOM 656 O O . LYS A 1 89 ? 8.934 1.686 -74.780 1.00 47.31 89 LYS A O 1
ATOM 661 N N . ASN A 1 90 ? 9.732 3.723 -74.275 1.00 47.03 90 ASN A N 1
ATOM 662 C CA . ASN A 1 90 ? 8.481 4.446 -74.494 1.00 47.03 90 ASN A CA 1
ATOM 663 C C . ASN A 1 90 ? 8.573 5.077 -75.888 1.00 47.03 90 ASN A C 1
ATOM 665 O O . ASN A 1 90 ? 9.364 5.998 -76.090 1.00 47.03 90 ASN A O 1
ATOM 669 N N . SER A 1 91 ? 7.827 4.543 -76.857 1.00 44.41 91 SER A N 1
ATOM 670 C CA . SER A 1 91 ? 7.574 5.240 -78.120 1.00 44.41 91 SER A CA 1
ATOM 671 C C . SER A 1 91 ? 6.455 6.253 -77.895 1.00 44.41 91 SER A C 1
ATOM 673 O O . SER A 1 91 ? 5.374 5.868 -77.447 1.00 44.41 91 SER A O 1
ATOM 675 N N . VAL A 1 92 ? 6.737 7.520 -78.194 1.00 50.34 92 VAL A N 1
ATOM 676 C CA . VAL A 1 92 ? 5.724 8.539 -78.503 1.00 50.34 92 VAL A CA 1
ATOM 677 C C . VAL A 1 92 ? 5.288 8.354 -79.950 1.00 50.34 92 VAL A C 1
ATOM 679 O O . VAL A 1 92 ? 6.175 8.013 -80.767 1.00 50.34 92 VAL A O 1
#

pLDDT: mean 74.25, std 17.49, range [44.41, 93.94]

Organism: NCBI:txid110321

Secondary structure (DSSP, 8-state):
-TT-TT--EEEE-STTHHHHHHHHHHTT-TTTSEEEES---HHHHHHHHTTS-BPPP-------------S----PPP--------------

Sequence (92 aa):
MQRHPDLLGFYVCGGGMEGAISVIREEKLGGKLLAVVNELTPESRDALADAATVMPPHQQGVETKPALRGPTRSSHPPQSAADDPRSTKNSV